Protein AF-A0AAW9SH43-F1 (afdb_monomer)

Foldseek 3Di:
DVVLLVLLLVLLLLLLVLLLVLLVLLQVLCVLPVVCNVVSPVVSVVSNVVSVVSVVVSVVLSVVLVVCVPPPPVVVSVVVSVVSSVVSNVSSVVSVVSSVLSCCCCPVVVHNSGD

Radius of gyration: 17.42 Å; Cα contacts (8 Å, |Δi|>4): 131; chains: 1; bounding box: 36×15×54 Å

Sequence (115 aa):
MKGKTQLYRVISLAGALLWCMTGIIIIGSMLNEISQAFINSMMGMIFLAIGYYLYLKSRNSLQLLTGYLKTENRTVLNKFFLLECIFASVIFFTGLLLFSATVSRAFFEKMPIFG

Organism: NCBI:txid413964

Secondary structure (DSSP, 8-state):
-HHHHHHHHHHHHHHHHHHHHHHHHHHHGGGT-GGGHHHHHHHHHHHHHHHHHHHHHHHHHHHHHHHHTTSS-HHHHHHHHHHHHHHHHHHHHHHHHHHHHHHIIIIII---S--

pLDDT: mean 87.87, std 8.6, range [60.0, 96.94]

Structure (mmCIF, N/CA/C/O backbone):
data_AF-A0AAW9SH43-F1
#
_entry.id   AF-A0AAW9SH43-F1
#
loop_
_atom_site.group_PDB
_atom_site.id
_atom_site.type_symbol
_atom_site.label_atom_id
_atom_site.label_alt_id
_atom_site.label_comp_id
_atom_site.label_asym_id
_atom_site.label_entity_id
_atom_site.label_seq_id
_atom_site.pdbx_PDB_ins_code
_atom_site.Cartn_x
_atom_site.Cartn_y
_atom_site.Cartn_z
_atom_site.occupancy
_atom_site.B_iso_or_equiv
_atom_site.auth_seq_id
_atom_site.auth_comp_id
_atom_site.auth_asym_id
_atom_site.auth_atom_id
_atom_site.pdbx_PDB_model_num
ATOM 1 N N . MET A 1 1 ? -18.726 -2.615 18.663 1.00 67.19 1 MET A N 1
ATOM 2 C CA . MET A 1 1 ? -17.274 -2.502 18.370 1.00 67.19 1 MET A CA 1
ATOM 3 C C . MET A 1 1 ? -16.765 -3.563 17.401 1.00 67.19 1 MET A C 1
ATOM 5 O O . MET A 1 1 ? -16.120 -3.163 16.445 1.00 67.19 1 MET A O 1
ATOM 9 N N . LYS A 1 2 ? -17.092 -4.859 17.564 1.00 72.00 2 LYS A N 1
ATOM 10 C CA . LYS A 1 2 ? -16.600 -5.950 16.689 1.00 72.00 2 LYS A CA 1
ATOM 11 C C . LYS A 1 2 ? -16.659 -5.654 15.177 1.00 72.00 2 LYS A C 1
ATOM 13 O O . LYS A 1 2 ? -15.634 -5.766 14.517 1.00 72.00 2 LYS A O 1
ATOM 18 N N . GLY A 1 3 ? -17.806 -5.207 14.653 1.00 76.62 3 GLY A N 1
ATOM 19 C CA . GLY A 1 3 ? -17.951 -4.911 13.217 1.00 76.62 3 GLY A CA 1
ATOM 20 C C . GLY A 1 3 ? -17.052 -3.772 12.719 1.00 76.62 3 GLY A C 1
ATOM 21 O O . GLY A 1 3 ? -16.466 -3.864 11.648 1.00 76.62 3 GLY A O 1
ATOM 22 N N . LYS A 1 4 ? -16.849 -2.731 13.537 1.00 77.75 4 LYS A N 1
ATOM 23 C CA . LYS A 1 4 ? -15.944 -1.628 13.192 1.00 77.75 4 LYS A CA 1
ATOM 24 C C . LYS A 1 4 ? -14.490 -2.111 13.125 1.00 77.75 4 LYS A C 1
ATOM 26 O O . LYS A 1 4 ? -13.784 -1.813 12.171 1.00 77.75 4 LYS A O 1
ATOM 31 N N . THR A 1 5 ? -14.061 -2.912 14.101 1.00 83.38 5 THR A N 1
ATOM 32 C CA . THR A 1 5 ? -12.713 -3.501 14.140 1.00 83.38 5 THR A CA 1
ATOM 33 C C . THR A 1 5 ? -12.452 -4.433 12.954 1.00 83.38 5 THR A C 1
ATOM 35 O O . THR A 1 5 ? -11.358 -4.418 12.395 1.00 83.38 5 THR A O 1
ATOM 38 N N . GLN A 1 6 ? -13.454 -5.215 12.537 1.00 85.62 6 GLN A N 1
ATOM 3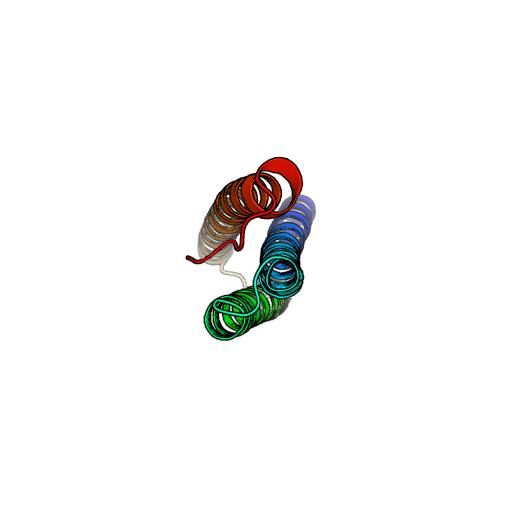9 C CA . GLN A 1 6 ? -13.369 -6.042 11.330 1.00 85.62 6 GLN A CA 1
ATOM 40 C C . GLN A 1 6 ? -13.219 -5.188 10.068 1.00 85.62 6 GLN A C 1
ATOM 42 O O . GLN A 1 6 ? -12.329 -5.463 9.269 1.00 85.62 6 GLN A O 1
ATOM 47 N N . LEU A 1 7 ? -14.018 -4.126 9.924 1.00 87.31 7 LEU A N 1
ATOM 48 C CA . LEU A 1 7 ? -13.912 -3.199 8.796 1.00 87.31 7 LEU A CA 1
ATOM 49 C C . LEU A 1 7 ? -12.513 -2.567 8.712 1.00 87.31 7 LEU A C 1
ATOM 51 O O . LEU A 1 7 ? -11.882 -2.620 7.661 1.00 87.31 7 LEU A O 1
ATOM 55 N N . TYR A 1 8 ? -11.989 -2.049 9.830 1.00 89.00 8 TYR A N 1
ATOM 56 C CA . TYR A 1 8 ? -10.624 -1.512 9.896 1.00 89.00 8 TYR A CA 1
ATOM 57 C C . TYR A 1 8 ? -9.576 -2.548 9.476 1.00 89.00 8 TYR A C 1
ATOM 59 O O . TYR A 1 8 ? -8.679 -2.248 8.688 1.00 89.00 8 TYR A O 1
ATOM 67 N N . ARG A 1 9 ? -9.692 -3.785 9.978 1.00 90.25 9 ARG A N 1
ATOM 68 C CA . ARG A 1 9 ? -8.774 -4.874 9.630 1.00 90.25 9 ARG A CA 1
ATOM 69 C C . ARG A 1 9 ? -8.782 -5.146 8.127 1.00 90.25 9 ARG A C 1
ATOM 71 O O . ARG A 1 9 ? -7.716 -5.258 7.540 1.00 90.25 9 ARG A O 1
ATOM 78 N N . VAL A 1 10 ? -9.959 -5.233 7.513 1.00 92.44 10 VAL A N 1
ATOM 79 C CA . VAL A 1 10 ? -10.080 -5.481 6.069 1.00 92.44 10 VAL A CA 1
ATOM 80 C C . VAL A 1 10 ? -9.475 -4.329 5.269 1.00 92.44 10 VAL A C 1
ATOM 82 O O . VAL A 1 10 ? -8.622 -4.581 4.426 1.00 92.44 10 VAL A O 1
ATOM 85 N N . ILE A 1 11 ? -9.846 -3.079 5.568 1.00 92.88 11 ILE A N 1
ATOM 86 C CA . ILE A 1 11 ? -9.356 -1.902 4.829 1.00 92.88 11 ILE A CA 1
ATOM 87 C C . ILE A 1 11 ? -7.836 -1.764 4.958 1.00 92.88 11 ILE A C 1
ATOM 89 O O . ILE A 1 11 ? -7.148 -1.551 3.966 1.00 92.88 11 ILE A O 1
ATOM 93 N N . SER A 1 12 ? -7.293 -1.915 6.167 1.00 91.62 12 SER A N 1
ATOM 94 C CA . SER A 1 12 ? -5.851 -1.774 6.400 1.00 91.62 12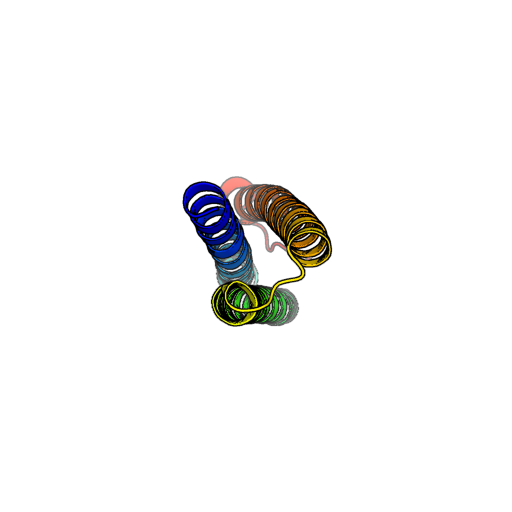 SER A CA 1
ATOM 95 C C . SER A 1 12 ? -5.029 -2.884 5.738 1.00 91.62 12 SER A C 1
ATOM 97 O O . SER A 1 12 ? -3.980 -2.594 5.166 1.00 91.62 12 SER A O 1
ATOM 99 N N . LEU A 1 13 ? -5.511 -4.133 5.756 1.00 93.88 13 LEU A N 1
ATOM 100 C CA . LEU A 1 13 ? -4.864 -5.245 5.055 1.00 93.88 13 LEU A CA 1
ATOM 101 C C . LEU A 1 13 ? -4.963 -5.096 3.537 1.00 93.88 13 LEU A C 1
ATOM 103 O O . LEU A 1 13 ? -3.965 -5.286 2.850 1.00 93.88 13 LEU A O 1
ATOM 107 N N . ALA A 1 14 ? -6.134 -4.720 3.019 1.00 94.25 14 ALA A N 1
ATOM 108 C CA . ALA A 1 14 ? -6.313 -4.450 1.596 1.00 94.25 14 ALA A CA 1
ATOM 109 C C . ALA A 1 14 ? -5.409 -3.297 1.135 1.00 94.25 14 ALA A C 1
ATOM 111 O O . ALA A 1 14 ? -4.771 -3.399 0.092 1.00 94.25 14 ALA A O 1
ATOM 112 N N . GLY A 1 15 ? -5.282 -2.247 1.952 1.00 93.19 15 GLY A N 1
ATOM 113 C CA . GLY A 1 15 ? -4.327 -1.164 1.740 1.00 93.19 15 GLY A CA 1
ATOM 114 C C . GLY A 1 15 ? -2.900 -1.698 1.661 1.00 93.19 15 GLY A C 1
ATOM 115 O O . GLY A 1 15 ? -2.262 -1.560 0.627 1.00 93.19 15 GLY A O 1
ATOM 116 N N . ALA A 1 16 ? -2.411 -2.380 2.698 1.00 95.25 16 ALA A N 1
ATOM 117 C CA . ALA A 1 16 ? -1.060 -2.949 2.699 1.00 95.25 16 ALA A CA 1
ATOM 118 C C . ALA A 1 16 ? -0.781 -3.834 1.465 1.00 95.25 16 ALA A C 1
ATOM 120 O O . ALA A 1 16 ? 0.275 -3.711 0.846 1.00 95.25 16 ALA A O 1
ATOM 121 N N . LEU A 1 17 ? -1.748 -4.668 1.063 1.00 95.75 17 LEU A N 1
ATOM 122 C CA . LEU A 1 17 ? -1.649 -5.499 -0.138 1.00 95.75 17 LEU A CA 1
ATOM 123 C C . LEU A 1 17 ? -1.545 -4.673 -1.422 1.00 95.75 17 LEU A C 1
ATOM 125 O O . LEU A 1 17 ? -0.700 -4.989 -2.254 1.00 95.75 17 LEU A O 1
ATOM 129 N N . LEU A 1 18 ? -2.344 -3.613 -1.584 1.00 96.00 18 LEU A N 1
ATOM 130 C CA . LEU A 1 18 ? -2.252 -2.720 -2.747 1.00 96.00 18 LEU A CA 1
ATOM 131 C C . LEU A 1 18 ? -0.859 -2.098 -2.870 1.00 96.00 18 LEU A C 1
ATOM 133 O O . LEU A 1 18 ? -0.297 -2.063 -3.964 1.00 96.00 18 LEU A O 1
ATOM 137 N N . TRP A 1 19 ? -0.276 -1.658 -1.756 1.00 96.94 19 TRP A N 1
ATOM 138 C CA . TRP A 1 19 ? 1.073 -1.087 -1.742 1.00 96.94 19 TRP A CA 1
ATOM 139 C C . TRP A 1 19 ? 2.137 -2.132 -2.102 1.00 96.94 19 TRP A C 1
ATOM 141 O O . TRP A 1 19 ? 3.020 -1.847 -2.912 1.00 96.94 19 TRP A O 1
ATOM 151 N N . CYS A 1 20 ? 2.010 -3.365 -1.598 1.00 96.50 20 CYS A N 1
ATOM 152 C CA . CYS A 1 20 ? 2.898 -4.459 -1.989 1.00 96.50 20 CYS A CA 1
ATOM 153 C C . CYS A 1 20 ? 2.776 -4.801 -3.480 1.00 96.50 20 CYS A C 1
ATOM 155 O O . CYS A 1 20 ? 3.789 -4.915 -4.164 1.00 96.50 20 CYS A O 1
ATOM 157 N N . MET A 1 21 ? 1.551 -4.933 -3.995 1.00 96.38 21 MET A N 1
ATOM 158 C CA . MET A 1 21 ? 1.304 -5.230 -5.409 1.00 96.38 21 MET A CA 1
ATOM 159 C C . MET A 1 21 ? 1.845 -4.126 -6.315 1.00 96.38 21 MET A C 1
ATOM 161 O O . MET A 1 21 ? 2.486 -4.419 -7.318 1.00 96.38 21 MET A O 1
ATOM 165 N N . THR A 1 22 ? 1.658 -2.864 -5.924 1.00 95.56 22 THR A N 1
ATOM 166 C CA . THR A 1 22 ? 2.247 -1.710 -6.616 1.00 95.56 22 THR A CA 1
ATOM 167 C C . THR A 1 22 ? 3.768 -1.847 -6.685 1.00 95.56 22 THR A C 1
ATOM 169 O O . THR A 1 22 ? 4.341 -1.752 -7.766 1.00 95.56 22 THR A O 1
ATOM 172 N N . GLY A 1 23 ? 4.421 -2.163 -5.561 1.00 94.19 23 GLY A N 1
ATOM 173 C CA . GLY A 1 23 ? 5.865 -2.404 -5.522 1.00 94.19 23 GLY A CA 1
ATOM 174 C C . GLY A 1 23 ? 6.314 -3.534 -6.452 1.00 94.19 23 GLY A C 1
ATOM 175 O O . GLY A 1 23 ? 7.253 -3.351 -7.221 1.00 94.19 23 GLY A O 1
ATOM 176 N N . ILE A 1 24 ? 5.608 -4.669 -6.448 1.00 95.19 24 ILE A N 1
ATOM 177 C CA . ILE A 1 24 ? 5.904 -5.813 -7.328 1.00 95.19 24 ILE A CA 1
ATOM 178 C C . ILE A 1 24 ? 5.775 -5.425 -8.802 1.00 95.19 24 ILE A C 1
ATOM 180 O O . ILE A 1 24 ? 6.642 -5.782 -9.594 1.00 95.19 24 ILE A O 1
ATOM 184 N N . ILE A 1 25 ? 4.726 -4.689 -9.175 1.00 94.00 25 ILE A N 1
ATOM 185 C CA . ILE A 1 25 ? 4.513 -4.252 -10.561 1.00 94.00 25 ILE A CA 1
ATOM 186 C C . ILE A 1 25 ? 5.619 -3.293 -10.998 1.00 94.00 25 ILE A C 1
ATOM 188 O O . ILE A 1 25 ? 6.141 -3.440 -12.101 1.00 94.00 25 ILE A O 1
ATOM 192 N N . ILE A 1 26 ? 6.022 -2.353 -10.136 1.00 93.00 26 ILE A N 1
ATOM 193 C CA . ILE A 1 26 ? 7.135 -1.446 -10.435 1.00 93.00 26 ILE A CA 1
ATOM 194 C C . ILE A 1 26 ? 8.412 -2.257 -10.692 1.00 93.00 26 ILE A C 1
ATOM 196 O O . ILE A 1 26 ? 9.047 -2.054 -11.725 1.00 93.00 26 ILE A O 1
ATOM 200 N N . ILE A 1 27 ? 8.760 -3.217 -9.823 1.00 92.00 27 ILE A N 1
ATOM 201 C CA . ILE A 1 27 ? 9.933 -4.084 -10.041 1.00 92.00 27 ILE A CA 1
ATOM 202 C C . ILE A 1 27 ? 9.773 -4.869 -11.345 1.00 92.00 27 ILE A C 1
ATOM 204 O O . ILE A 1 27 ? 10.678 -4.870 -12.168 1.00 92.00 27 ILE A O 1
ATOM 208 N N . GLY A 1 28 ? 8.619 -5.496 -11.574 1.00 88.44 28 GLY A N 1
ATOM 209 C CA . GLY A 1 28 ? 8.348 -6.277 -12.782 1.00 88.44 28 GLY A CA 1
ATOM 210 C C . GLY A 1 28 ? 8.451 -5.460 -14.073 1.00 88.44 28 GLY A C 1
ATOM 211 O O . GLY A 1 28 ? 8.894 -5.988 -15.091 1.00 88.44 28 GLY A O 1
ATOM 212 N N . SER A 1 29 ? 8.129 -4.163 -14.027 1.00 87.25 29 SER A N 1
ATOM 213 C CA . SER A 1 29 ? 8.224 -3.265 -15.186 1.00 87.25 29 SER A CA 1
ATOM 214 C C . SER A 1 29 ? 9.657 -3.065 -15.696 1.00 87.25 29 SER A C 1
ATOM 216 O O . SER A 1 29 ? 9.837 -2.674 -16.847 1.00 87.25 29 SER A O 1
ATOM 218 N N . MET A 1 30 ? 10.685 -3.413 -14.906 1.00 83.06 30 MET A N 1
ATOM 219 C CA . MET A 1 30 ? 12.089 -3.366 -15.343 1.00 83.06 30 MET A CA 1
ATOM 220 C C . MET A 1 30 ? 12.389 -4.289 -16.531 1.00 83.06 30 MET A C 1
ATOM 222 O O . MET A 1 30 ? 13.384 -4.094 -17.223 1.00 83.06 30 MET A O 1
ATOM 226 N N . LEU A 1 31 ? 11.542 -5.296 -16.769 1.00 80.75 31 LEU A N 1
ATOM 227 C CA . LEU A 1 31 ? 11.670 -6.192 -17.919 1.00 80.75 31 LEU A CA 1
ATOM 228 C C . LEU A 1 31 ? 11.413 -5.475 -19.253 1.00 80.75 31 LEU A C 1
ATOM 230 O O . LEU A 1 31 ? 11.831 -5.980 -20.291 1.00 80.75 31 LEU A O 1
ATOM 234 N N . ASN A 1 32 ? 10.753 -4.313 -19.226 1.00 79.38 32 ASN A N 1
ATOM 235 C CA . ASN A 1 32 ? 10.439 -3.543 -20.426 1.00 79.38 32 ASN A CA 1
ATOM 236 C C . ASN A 1 32 ? 11.640 -2.708 -20.909 1.00 79.38 32 ASN A C 1
ATOM 238 O O . ASN A 1 32 ? 11.867 -2.624 -22.111 1.00 79.38 32 ASN A O 1
ATOM 242 N N . GLU A 1 33 ? 12.438 -2.137 -19.997 1.00 79.88 33 GLU A N 1
ATOM 243 C CA . GLU A 1 33 ? 13.642 -1.353 -20.321 1.00 79.88 33 GLU A CA 1
ATOM 244 C C . GLU A 1 33 ? 14.726 -1.468 -19.233 1.00 79.88 33 GLU A C 1
ATOM 246 O O . GLU A 1 33 ? 14.545 -1.054 -18.086 1.00 79.88 33 GLU A O 1
ATOM 251 N N . ILE A 1 34 ? 15.908 -1.963 -19.619 1.00 79.12 34 ILE A N 1
ATOM 252 C CA . ILE A 1 34 ? 17.044 -2.187 -18.704 1.00 79.12 34 ILE A CA 1
ATO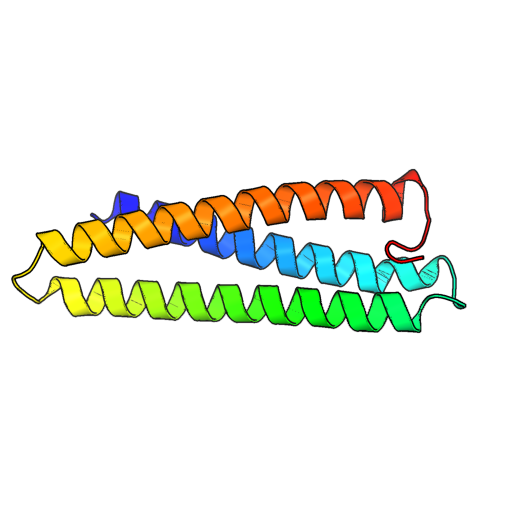M 253 C C . ILE A 1 34 ? 17.662 -0.870 -18.211 1.00 79.12 34 ILE A C 1
ATOM 255 O O . ILE A 1 34 ? 18.119 -0.796 -17.070 1.00 79.12 34 ILE A O 1
ATOM 259 N N . SER A 1 35 ? 17.658 0.181 -19.039 1.00 79.06 35 SER A N 1
ATOM 260 C CA . SER A 1 35 ? 18.236 1.497 -18.715 1.00 79.06 35 SER A CA 1
ATOM 261 C C . SER A 1 35 ? 17.633 2.114 -17.449 1.00 79.06 35 SER A C 1
ATOM 263 O O . SER A 1 35 ? 18.313 2.844 -16.732 1.00 79.06 35 SER A O 1
ATOM 265 N N . GLN A 1 36 ? 16.381 1.772 -17.140 1.00 82.44 36 GLN A N 1
ATOM 266 C CA . GLN A 1 36 ? 15.627 2.299 -16.004 1.00 82.44 36 GLN A CA 1
ATOM 267 C C . GLN A 1 36 ? 15.388 1.251 -14.906 1.00 82.44 36 GLN A C 1
ATOM 269 O O . GLN A 1 36 ? 14.665 1.499 -13.934 1.00 82.44 36 GLN A O 1
ATOM 274 N N . ALA A 1 37 ? 16.003 0.070 -15.027 1.00 84.94 37 ALA A N 1
ATOM 275 C CA . ALA A 1 37 ? 15.791 -1.044 -14.110 1.00 84.94 37 ALA A CA 1
ATOM 276 C C . ALA A 1 37 ? 16.208 -0.710 -12.672 1.00 84.94 37 ALA A C 1
ATOM 278 O O . ALA A 1 37 ? 15.526 -1.096 -11.724 1.00 84.94 37 ALA A O 1
ATOM 279 N N . 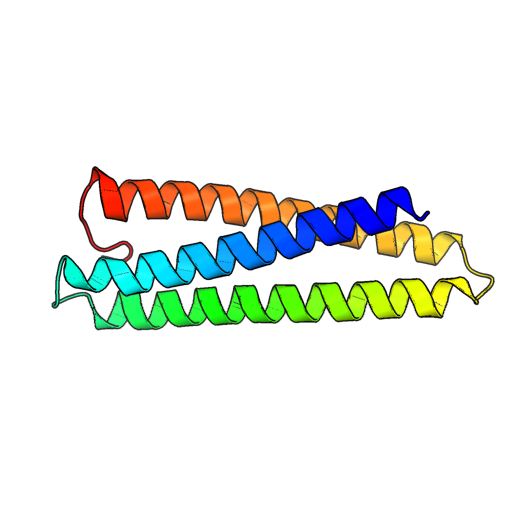PHE A 1 38 ? 17.294 0.052 -12.499 1.00 88.06 38 PHE A N 1
ATOM 280 C CA . PHE A 1 38 ? 17.778 0.441 -11.173 1.00 88.06 38 PHE A CA 1
ATOM 281 C C . PHE A 1 38 ? 16.760 1.308 -10.416 1.00 88.06 38 PHE A C 1
ATOM 283 O O . PHE A 1 38 ? 16.442 1.019 -9.262 1.00 88.06 38 PHE A O 1
ATOM 290 N N . ILE A 1 39 ? 16.205 2.332 -11.076 1.00 90.06 39 ILE A N 1
ATOM 291 C CA . ILE A 1 39 ? 15.244 3.259 -10.460 1.00 90.06 39 ILE A CA 1
ATOM 292 C C . ILE A 1 39 ? 13.952 2.520 -10.107 1.00 90.06 39 ILE A C 1
ATOM 294 O O . ILE A 1 39 ? 13.470 2.636 -8.979 1.00 90.06 39 ILE A O 1
ATOM 298 N N . ASN A 1 40 ? 13.421 1.714 -11.031 1.00 91.44 40 ASN A N 1
ATOM 299 C CA . ASN A 1 40 ? 12.208 0.936 -10.784 1.00 91.44 40 ASN A CA 1
ATOM 300 C C . ASN A 1 40 ? 12.413 -0.116 -9.682 1.00 91.44 40 ASN A C 1
ATOM 302 O O . ASN A 1 40 ? 11.568 -0.247 -8.802 1.00 91.44 40 ASN A O 1
ATOM 306 N N . SER A 1 41 ? 13.557 -0.801 -9.643 1.00 91.44 41 SER A N 1
ATOM 307 C CA . SER A 1 41 ? 13.875 -1.734 -8.555 1.00 91.44 41 SER A CA 1
ATOM 308 C C . SER A 1 41 ? 13.915 -1.032 -7.192 1.00 91.44 41 SER A C 1
ATOM 310 O O . SER A 1 41 ? 13.246 -1.459 -6.248 1.00 91.44 41 SER A O 1
ATOM 312 N N . MET A 1 42 ? 14.625 0.099 -7.097 1.00 93.75 42 MET A N 1
ATOM 313 C CA . MET A 1 42 ? 14.729 0.867 -5.855 1.00 93.75 42 MET A CA 1
ATOM 314 C C . MET A 1 42 ? 13.360 1.380 -5.391 1.00 93.75 42 MET A C 1
ATOM 316 O O . MET A 1 42 ? 12.988 1.182 -4.233 1.00 93.75 42 MET A O 1
ATOM 320 N N . MET A 1 43 ? 12.582 1.986 -6.294 1.00 94.12 43 MET A N 1
ATOM 321 C CA . MET A 1 43 ? 11.233 2.463 -5.980 1.00 94.12 43 MET A CA 1
ATOM 322 C C . MET A 1 43 ? 10.313 1.312 -5.583 1.00 94.12 43 MET A C 1
ATOM 324 O O . MET A 1 43 ? 9.642 1.383 -4.557 1.00 94.12 43 MET A O 1
ATOM 328 N N . GLY A 1 44 ? 10.320 0.212 -6.328 1.00 94.31 44 GLY A N 1
ATOM 329 C CA . GLY A 1 44 ? 9.507 -0.953 -6.012 1.00 94.31 44 GLY A CA 1
ATOM 330 C C . GLY A 1 44 ? 9.816 -1.548 -4.633 1.00 94.31 44 GLY A C 1
ATOM 331 O O . GLY A 1 44 ? 8.890 -1.878 -3.889 1.00 94.31 44 GLY A O 1
ATOM 332 N N . MET A 1 45 ? 11.092 -1.587 -4.230 1.00 95.19 45 MET A N 1
ATOM 333 C CA . MET A 1 45 ? 11.483 -1.981 -2.870 1.00 95.19 45 MET A CA 1
ATOM 334 C C . MET A 1 45 ? 10.972 -1.011 -1.796 1.00 95.19 45 MET A C 1
ATOM 336 O O . MET A 1 45 ? 10.522 -1.461 -0.742 1.00 95.19 45 MET A O 1
ATOM 340 N N . ILE A 1 46 ? 10.981 0.302 -2.053 1.00 96.62 46 ILE A N 1
ATOM 341 C CA . ILE A 1 46 ? 10.400 1.296 -1.135 1.00 96.62 46 ILE A CA 1
ATOM 342 C C . ILE A 1 46 ? 8.898 1.038 -0.957 1.00 96.62 46 ILE A C 1
ATOM 344 O O . ILE A 1 46 ? 8.407 1.009 0.171 1.00 96.62 46 ILE A O 1
ATOM 348 N N . PHE A 1 47 ? 8.167 0.786 -2.044 1.00 95.56 47 PHE A N 1
ATOM 349 C CA . PHE A 1 47 ? 6.733 0.483 -1.984 1.00 95.56 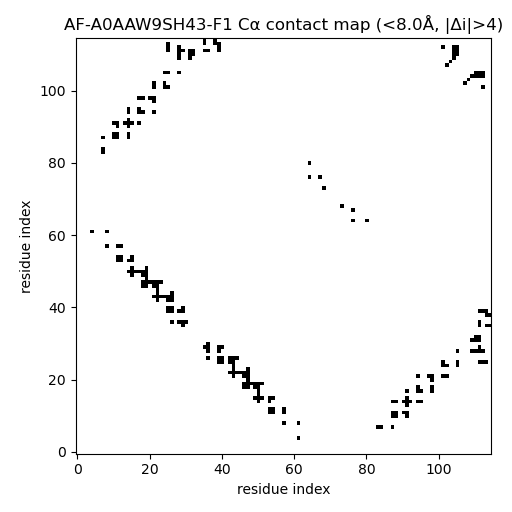47 PHE A CA 1
ATOM 350 C C . PHE A 1 47 ? 6.435 -0.820 -1.229 1.00 95.56 47 PHE A C 1
ATOM 352 O O . PHE A 1 47 ? 5.504 -0.858 -0.420 1.00 95.56 47 PHE A O 1
ATOM 359 N N . LEU A 1 48 ? 7.256 -1.859 -1.411 1.00 96.38 48 LEU A N 1
ATOM 360 C CA . LEU A 1 48 ? 7.184 -3.089 -0.615 1.00 96.38 48 LEU A CA 1
ATOM 361 C C . LEU A 1 48 ? 7.437 -2.825 0.875 1.00 96.38 48 LEU A C 1
ATOM 363 O O . LEU A 1 48 ? 6.694 -3.325 1.722 1.00 96.38 48 LEU A O 1
ATOM 367 N N . ALA A 1 49 ? 8.445 -2.014 1.207 1.00 96.69 49 ALA A N 1
ATOM 368 C CA . ALA A 1 49 ? 8.748 -1.644 2.587 1.00 96.69 49 ALA A CA 1
ATOM 369 C C . ALA A 1 49 ? 7.590 -0.864 3.232 1.00 96.69 49 ALA A C 1
ATOM 371 O O . ALA A 1 49 ? 7.229 -1.140 4.378 1.00 96.69 49 ALA A O 1
ATOM 372 N N . ILE A 1 50 ? 6.953 0.049 2.489 1.00 95.88 50 ILE A N 1
ATOM 373 C CA . ILE A 1 50 ? 5.749 0.763 2.936 1.00 95.88 50 ILE A CA 1
ATOM 374 C C . ILE A 1 50 ? 4.601 -0.225 3.172 1.00 95.88 50 ILE A C 1
ATOM 376 O O . ILE A 1 50 ? 3.993 -0.200 4.242 1.00 95.88 50 ILE A O 1
ATOM 380 N N . GLY A 1 51 ? 4.324 -1.128 2.228 1.00 96.00 51 GLY A N 1
ATOM 381 C CA . GLY A 1 51 ? 3.282 -2.149 2.382 1.00 96.00 51 GLY A CA 1
ATOM 382 C C . GLY A 1 51 ? 3.501 -3.031 3.617 1.00 96.00 51 GLY A C 1
ATOM 383 O O . GLY A 1 51 ? 2.580 -3.242 4.412 1.00 96.00 51 GLY A O 1
ATOM 384 N N . TYR A 1 52 ? 4.741 -3.464 3.849 1.00 96.50 52 TYR A N 1
ATOM 385 C CA . TYR A 1 52 ? 5.112 -4.234 5.036 1.00 96.50 52 TYR A CA 1
ATOM 386 C C . TYR A 1 52 ? 4.962 -3.430 6.336 1.00 96.50 52 TYR A C 1
ATOM 388 O O . TYR A 1 52 ? 4.397 -3.923 7.317 1.00 96.50 52 TYR A O 1
ATOM 396 N N . TYR A 1 53 ? 5.395 -2.167 6.343 1.00 96.88 53 TYR A N 1
ATOM 397 C CA . TYR A 1 53 ? 5.198 -1.266 7.477 1.00 96.88 53 TYR A CA 1
ATOM 398 C C . TYR A 1 53 ? 3.710 -1.085 7.809 1.00 96.88 53 TYR A C 1
ATOM 400 O O . TYR A 1 53 ? 3.316 -1.186 8.972 1.00 96.88 53 TYR A O 1
ATOM 408 N N . LEU A 1 54 ? 2.863 -0.874 6.798 1.00 94.50 54 LEU A N 1
ATOM 409 C CA . LEU A 1 54 ? 1.416 -0.717 6.963 1.00 94.50 54 LEU A CA 1
ATOM 410 C C . LEU A 1 54 ? 0.765 -1.969 7.560 1.00 94.50 54 LEU A C 1
ATOM 412 O O . LEU A 1 54 ? -0.101 -1.862 8.435 1.00 94.50 54 LEU A O 1
ATOM 416 N N . TYR A 1 55 ? 1.216 -3.151 7.140 1.00 95.19 55 TYR A N 1
ATOM 417 C CA . TYR A 1 55 ? 0.790 -4.419 7.726 1.00 95.19 55 TYR A CA 1
ATOM 418 C C . TYR A 1 55 ? 1.149 -4.510 9.219 1.00 95.19 55 TYR A C 1
ATOM 420 O O . TYR A 1 55 ? 0.283 -4.810 10.048 1.00 95.19 55 TYR A O 1
ATOM 428 N N . LEU A 1 56 ? 2.398 -4.196 9.585 1.00 95.19 56 LEU A N 1
ATOM 429 C CA . LEU A 1 56 ? 2.835 -4.188 10.985 1.00 95.19 56 LEU A CA 1
ATOM 430 C C . LEU A 1 56 ? 2.068 -3.156 11.820 1.00 95.19 56 LEU A C 1
ATOM 432 O O . LEU A 1 56 ? 1.614 -3.476 12.921 1.00 95.19 56 LEU A O 1
ATOM 436 N N . LYS A 1 57 ? 1.856 -1.948 11.283 1.00 93.94 57 LYS A N 1
ATOM 437 C CA . LYS A 1 57 ? 1.047 -0.904 11.929 1.00 93.94 57 LYS A CA 1
ATOM 438 C C . LYS A 1 57 ? -0.366 -1.406 12.213 1.00 93.94 57 LYS A C 1
ATOM 440 O O . LYS A 1 57 ? -0.822 -1.290 13.346 1.00 93.94 57 LYS A O 1
ATOM 445 N N . SER A 1 58 ? -1.038 -2.002 11.224 1.00 91.62 58 SER A N 1
ATOM 446 C CA . SER A 1 58 ? -2.393 -2.550 11.388 1.00 91.62 58 SER A CA 1
ATOM 447 C C . SER A 1 58 ? -2.452 -3.608 12.492 1.00 91.62 58 SER A C 1
ATOM 449 O O . SER A 1 58 ? -3.325 -3.562 13.366 1.00 91.62 58 SER A O 1
ATOM 451 N N . ARG A 1 59 ? -1.479 -4.529 12.508 1.00 91.62 59 ARG A N 1
ATOM 452 C CA . ARG A 1 59 ? -1.377 -5.569 13.538 1.00 91.62 59 ARG A CA 1
ATOM 453 C C . ARG A 1 59 ? -1.217 -4.964 14.936 1.00 91.62 59 ARG A C 1
ATOM 455 O O . ARG A 1 59 ? -1.938 -5.371 15.848 1.00 91.62 59 ARG A O 1
ATOM 462 N N . ASN A 1 60 ? -0.330 -3.984 15.093 1.00 90.06 60 ASN A N 1
ATOM 463 C CA . ASN A 1 60 ? -0.078 -3.327 16.377 1.00 90.06 60 ASN A CA 1
ATOM 464 C C . ASN A 1 60 ? -1.290 -2.506 16.844 1.00 90.06 60 ASN A C 1
ATOM 466 O O . ASN A 1 60 ? -1.702 -2.626 17.998 1.00 90.06 60 ASN A O 1
ATOM 470 N N . SER A 1 61 ? -1.924 -1.741 15.950 1.00 87.94 61 SER A N 1
ATOM 471 C CA . SER A 1 61 ? -3.147 -0.989 16.254 1.00 87.94 61 SER A CA 1
ATOM 472 C C . SER A 1 61 ? -4.279 -1.910 16.721 1.00 87.94 61 SER A C 1
ATOM 474 O O . SER A 1 61 ? -4.952 -1.612 17.709 1.00 87.94 61 SER A O 1
ATOM 476 N N . LEU A 1 62 ? -4.474 -3.061 16.064 1.00 87.38 62 LEU A N 1
ATOM 477 C CA . LEU A 1 62 ? -5.473 -4.056 16.472 1.00 87.38 62 LEU A CA 1
ATOM 478 C C . LEU A 1 62 ? -5.174 -4.654 17.850 1.00 87.38 62 LEU A C 1
ATOM 480 O O . LEU A 1 62 ? -6.094 -4.797 18.655 1.00 87.38 62 LEU A O 1
ATOM 484 N N . GLN A 1 63 ? -3.908 -4.969 18.138 1.00 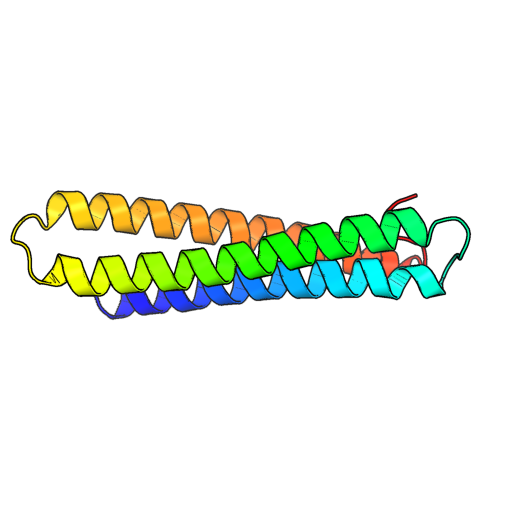86.12 63 GLN A N 1
ATOM 485 C CA . GLN A 1 63 ? -3.498 -5.464 19.455 1.00 86.12 63 GLN A CA 1
ATOM 486 C C . GLN A 1 63 ? -3.780 -4.434 20.555 1.00 86.12 63 GLN A C 1
ATOM 488 O O . GLN A 1 63 ? -4.392 -4.779 21.570 1.00 86.12 63 GLN A O 1
ATOM 493 N N . LEU A 1 64 ? -3.431 -3.165 20.325 1.00 83.38 64 LEU A N 1
ATOM 494 C CA . LEU A 1 64 ? -3.738 -2.069 21.246 1.00 83.38 64 LEU A CA 1
ATOM 495 C C . LEU A 1 64 ? -5.247 -1.945 21.478 1.00 83.38 64 LEU A C 1
ATOM 497 O O . LEU A 1 64 ? -5.693 -1.895 22.621 1.00 83.38 64 LEU A O 1
ATOM 501 N N . LEU A 1 65 ? -6.055 -1.998 20.419 1.00 79.12 65 LEU A N 1
ATOM 502 C CA . LEU A 1 65 ? -7.517 -1.959 20.525 1.00 79.12 65 LEU A CA 1
ATOM 503 C C . LEU A 1 65 ? -8.088 -3.111 21.357 1.00 79.12 65 LEU A C 1
ATOM 505 O O . LEU A 1 65 ? -9.014 -2.900 22.140 1.00 79.12 65 LEU A O 1
ATOM 509 N N . THR A 1 66 ? -7.536 -4.319 21.221 1.00 77.31 66 THR A N 1
ATOM 510 C CA . THR A 1 66 ? -7.943 -5.462 22.050 1.00 77.31 66 THR A CA 1
ATOM 511 C C . THR A 1 66 ? -7.479 -5.349 23.503 1.00 77.31 66 THR A C 1
ATOM 513 O O . THR A 1 66 ? -8.207 -5.780 24.395 1.00 77.31 66 THR A O 1
ATOM 516 N N . GLY A 1 67 ? -6.316 -4.740 23.758 1.00 72.31 67 GLY A N 1
ATOM 517 C CA . GLY A 1 67 ? -5.784 -4.522 25.107 1.00 72.31 67 GLY A CA 1
ATOM 518 C C . GLY A 1 67 ? -6.527 -3.428 25.881 1.00 72.31 67 GLY A C 1
ATOM 519 O O . GLY A 1 67 ? -6.883 -3.629 27.040 1.00 72.31 67 GLY A O 1
ATOM 520 N N . TYR A 1 68 ? -6.839 -2.306 25.226 1.00 70.50 68 TYR A N 1
ATOM 521 C CA . TYR A 1 68 ? -7.530 -1.154 25.826 1.00 70.50 68 TYR A CA 1
ATOM 522 C C . TYR A 1 68 ? -9.043 -1.335 25.987 1.00 70.50 68 TYR A C 1
ATOM 524 O O . TYR A 1 68 ? -9.688 -0.581 26.706 1.00 70.50 68 TYR A O 1
ATOM 532 N N . LEU A 1 69 ? -9.634 -2.366 25.380 1.00 63.50 69 LEU A N 1
ATOM 533 C CA . LEU A 1 69 ? -11.022 -2.753 25.648 1.00 63.50 69 LEU A CA 1
ATOM 534 C C . LEU A 1 69 ? -11.276 -3.138 27.121 1.00 63.50 69 LEU A C 1
ATOM 536 O O . LEU A 1 69 ? -12.433 -3.242 27.526 1.00 63.50 69 LEU A O 1
ATOM 540 N N . LYS A 1 70 ? -10.211 -3.338 27.910 1.00 64.44 70 LYS A N 1
ATOM 541 C CA . LYS A 1 70 ? -10.261 -3.630 29.348 1.00 64.44 70 LYS A CA 1
ATOM 542 C C . LYS A 1 70 ? -10.189 -2.390 30.252 1.00 64.44 70 LYS A C 1
ATOM 544 O O . LYS A 1 70 ? -10.377 -2.540 31.453 1.00 64.44 70 LYS A O 1
ATOM 549 N N . THR A 1 71 ? -9.928 -1.192 29.724 1.00 62.75 71 THR A N 1
ATOM 550 C CA . THR A 1 71 ? -9.832 0.054 30.509 1.00 62.75 71 THR A CA 1
ATOM 551 C C . THR A 1 71 ? -11.079 0.933 30.339 1.00 62.75 71 THR A C 1
ATOM 553 O O . THR A 1 71 ? -11.690 0.983 29.273 1.00 62.75 71 THR A O 1
ATOM 556 N N . GLU A 1 72 ? -11.486 1.636 31.402 1.00 60.00 72 GLU A N 1
ATOM 557 C CA . GLU A 1 72 ? -12.783 2.341 31.493 1.00 60.00 72 GLU A CA 1
ATOM 558 C C . GLU A 1 72 ? -12.957 3.528 30.524 1.00 60.00 72 GLU A C 1
ATOM 560 O O . GLU A 1 72 ? -14.074 3.995 30.296 1.00 60.00 72 GLU A O 1
ATOM 565 N N . ASN A 1 73 ? -11.885 4.012 29.888 1.00 71.38 73 ASN A N 1
ATOM 566 C CA . ASN A 1 73 ? -11.903 5.280 29.158 1.00 71.38 73 ASN A CA 1
ATOM 567 C C . ASN A 1 73 ? -12.344 5.141 27.681 1.00 71.38 73 ASN A C 1
ATOM 569 O O . ASN A 1 73 ? -11.583 5.355 26.731 1.00 71.38 73 ASN A O 1
ATOM 573 N N . ARG A 1 74 ? -13.616 4.769 27.478 1.00 76.56 74 ARG A N 1
ATOM 574 C CA . ARG A 1 74 ? -14.212 4.449 26.161 1.00 76.56 74 ARG A CA 1
ATOM 575 C C . ARG A 1 74 ? -14.214 5.610 25.158 1.00 76.56 74 ARG A C 1
ATOM 577 O O . ARG A 1 74 ? -14.180 5.374 23.949 1.00 76.56 74 ARG A O 1
ATOM 584 N N . THR A 1 75 ? -14.249 6.858 25.623 1.00 81.94 75 THR A N 1
ATOM 585 C CA . THR A 1 75 ? -14.344 8.044 24.753 1.00 81.94 75 THR A CA 1
ATOM 586 C C . THR A 1 75 ? -13.049 8.298 23.982 1.00 81.94 75 THR A C 1
ATOM 588 O O . THR A 1 75 ? -13.087 8.552 22.777 1.00 81.94 75 THR A O 1
ATOM 591 N N . VAL A 1 76 ? -11.896 8.178 24.648 1.00 82.56 76 VAL A N 1
ATOM 592 C CA . VAL A 1 76 ? -10.572 8.334 24.020 1.00 82.56 76 VAL A CA 1
ATOM 593 C C . VAL A 1 76 ? -10.325 7.206 23.021 1.00 82.56 76 VAL A C 1
ATOM 595 O O . VAL A 1 76 ? -9.909 7.461 21.891 1.00 82.56 76 VAL A O 1
ATOM 598 N N . LEU A 1 77 ? -10.682 5.973 23.394 1.00 81.75 77 LEU A N 1
ATOM 599 C CA . LEU A 1 77 ? -10.546 4.803 22.528 1.00 81.75 77 LEU A CA 1
ATOM 600 C C . LEU A 1 77 ? -11.370 4.936 21.239 1.00 81.75 77 LEU A C 1
ATOM 602 O O . LEU A 1 77 ? -10.880 4.619 20.158 1.00 81.75 77 LEU A O 1
ATOM 606 N N . ASN A 1 78 ? -12.600 5.450 21.331 1.00 83.75 78 ASN A N 1
ATOM 607 C CA . ASN A 1 78 ? -13.443 5.687 20.158 1.00 83.75 78 ASN A CA 1
ATOM 608 C C . ASN A 1 78 ? -12.864 6.760 19.223 1.00 83.75 78 ASN A C 1
ATOM 610 O O . ASN A 1 78 ? -12.923 6.584 18.006 1.00 83.75 78 ASN A O 1
ATOM 614 N N . LYS A 1 79 ? -12.291 7.844 19.767 1.00 86.31 79 LYS A N 1
ATOM 615 C CA . LYS A 1 79 ? -11.628 8.889 18.964 1.00 86.31 79 LYS A CA 1
ATOM 616 C C . LYS A 1 79 ? -10.380 8.350 18.262 1.00 86.31 79 LYS A C 1
ATOM 618 O O . LYS A 1 79 ? -10.226 8.561 17.063 1.00 86.31 79 LYS A O 1
ATOM 623 N N . PHE A 1 80 ? -9.541 7.604 18.982 1.00 86.62 80 PHE A N 1
ATOM 624 C CA . PHE A 1 80 ? -8.372 6.929 18.411 1.00 86.62 80 PHE A CA 1
ATOM 625 C C . PHE A 1 80 ? -8.775 5.964 17.290 1.00 86.62 80 PHE A C 1
ATOM 627 O O . PHE A 1 80 ? -8.221 6.002 16.195 1.00 86.62 80 PHE A O 1
ATOM 634 N N . PHE A 1 81 ? -9.799 5.144 17.531 1.00 87.25 81 PHE A N 1
ATOM 635 C CA . PHE A 1 81 ? -10.289 4.185 16.548 1.00 87.25 81 PHE A CA 1
ATOM 636 C C . PHE A 1 81 ? -10.836 4.856 15.279 1.00 87.25 81 PHE A C 1
ATOM 638 O O . PHE A 1 81 ? -10.596 4.376 14.171 1.00 87.25 81 PHE A O 1
ATOM 645 N N . LEU A 1 82 ? -11.568 5.965 15.432 1.00 88.56 82 LEU A N 1
ATOM 646 C CA . LEU A 1 82 ? -12.064 6.749 14.302 1.00 88.56 82 LEU A CA 1
ATOM 647 C C . LEU A 1 82 ? -10.902 7.279 13.453 1.00 88.56 82 LEU A C 1
ATOM 649 O O . LEU A 1 82 ? -10.925 7.125 12.234 1.00 88.56 82 LEU A O 1
ATOM 653 N N . LEU A 1 83 ? -9.881 7.848 14.098 1.00 90.31 83 LEU A N 1
ATOM 654 C CA . LEU A 1 83 ? -8.701 8.375 13.416 1.00 90.31 83 LEU A CA 1
ATOM 655 C C . LEU A 1 83 ? -7.950 7.274 12.657 1.00 90.31 83 LEU A C 1
ATOM 657 O O . LEU A 1 83 ? -7.598 7.457 11.494 1.00 90.31 83 LEU A O 1
ATOM 661 N N . GLU A 1 84 ? -7.773 6.106 13.276 1.00 90.56 84 GLU A N 1
ATOM 662 C CA . GLU A 1 84 ? -7.153 4.948 12.626 1.00 90.56 84 GLU A CA 1
ATOM 663 C C . GLU A 1 84 ? -7.954 4.474 11.404 1.00 90.56 84 GLU A C 1
ATOM 665 O O . GLU A 1 84 ? -7.364 4.160 10.371 1.00 90.56 84 GLU A O 1
ATOM 670 N N . CYS A 1 85 ? -9.290 4.470 11.471 1.00 90.19 85 CYS A N 1
ATOM 671 C CA . CYS A 1 85 ? -10.132 4.140 10.316 1.00 90.19 85 CYS A CA 1
ATOM 672 C C . CYS A 1 85 ? -9.997 5.153 9.179 1.00 90.19 85 CYS A C 1
ATOM 674 O O . CYS A 1 85 ? -9.907 4.749 8.018 1.00 90.19 85 CYS A O 1
ATOM 676 N N . ILE A 1 86 ? -9.970 6.450 9.496 1.00 93.06 86 ILE A N 1
ATOM 677 C CA . ILE A 1 86 ? -9.768 7.511 8.501 1.00 93.06 86 ILE A CA 1
ATOM 678 C C . ILE A 1 86 ? -8.406 7.325 7.830 1.00 93.06 86 ILE A C 1
ATOM 680 O O . ILE A 1 86 ? -8.326 7.281 6.606 1.00 93.06 86 ILE A O 1
ATOM 684 N N . PHE A 1 87 ? -7.352 7.125 8.620 1.00 93.19 87 PHE A N 1
ATOM 685 C CA . PHE A 1 87 ? -5.999 6.925 8.110 1.00 93.19 87 PHE A CA 1
ATOM 686 C C . PHE A 1 87 ? -5.892 5.683 7.214 1.00 93.19 87 PHE A C 1
ATOM 688 O O . PHE A 1 87 ? -5.360 5.764 6.108 1.00 93.19 87 PHE A O 1
ATOM 695 N N . ALA A 1 88 ? -6.456 4.548 7.642 1.00 92.81 88 ALA A N 1
ATOM 696 C CA . ALA A 1 88 ? -6.500 3.330 6.832 1.00 92.81 88 ALA A CA 1
ATOM 697 C C . ALA A 1 88 ? -7.266 3.534 5.515 1.00 92.81 88 ALA A C 1
ATOM 699 O O . ALA A 1 88 ? -6.838 3.033 4.478 1.00 92.81 88 ALA A O 1
ATOM 700 N N . SER A 1 89 ? -8.361 4.299 5.543 1.00 93.06 89 SER A N 1
ATOM 701 C CA . SER A 1 89 ? -9.145 4.611 4.343 1.00 93.06 89 SER A CA 1
ATOM 702 C C . SER A 1 89 ? -8.350 5.479 3.368 1.00 93.06 89 SER A C 1
ATOM 704 O O . SER A 1 89 ? -8.297 5.163 2.185 1.00 93.06 89 SER A O 1
ATOM 706 N N . VAL A 1 90 ? -7.672 6.523 3.857 1.00 95.50 90 VAL A N 1
ATOM 707 C CA . VAL A 1 90 ? -6.799 7.374 3.030 1.00 95.50 90 VAL A CA 1
ATOM 708 C C . VAL A 1 90 ? -5.691 6.544 2.382 1.00 95.50 90 VAL A C 1
ATOM 710 O O . VAL A 1 90 ? -5.510 6.613 1.173 1.00 95.50 90 VAL A O 1
ATOM 713 N N . ILE A 1 91 ? -5.000 5.697 3.151 1.00 93.94 91 ILE A N 1
ATOM 714 C CA . ILE A 1 91 ? -3.959 4.801 2.617 1.00 93.94 91 ILE A CA 1
ATOM 715 C C . ILE A 1 91 ? -4.508 3.869 1.543 1.00 93.94 91 ILE A C 1
ATOM 717 O O . ILE A 1 91 ? -3.834 3.629 0.541 1.00 93.94 91 ILE A O 1
ATOM 721 N N . PHE A 1 92 ? -5.704 3.324 1.765 1.00 95.62 92 PHE A N 1
ATOM 722 C CA . PHE A 1 92 ? -6.356 2.436 0.817 1.00 95.62 92 PHE A CA 1
ATOM 723 C C . PHE A 1 92 ? -6.677 3.161 -0.492 1.00 95.62 92 PHE A C 1
ATOM 725 O O . PHE A 1 92 ? -6.275 2.685 -1.549 1.00 95.62 92 PHE A O 1
ATOM 732 N N . PHE A 1 93 ? -7.325 4.329 -0.439 1.00 96.81 93 PHE A N 1
ATOM 733 C CA . PHE A 1 93 ? -7.664 5.094 -1.643 1.00 96.81 93 PHE A CA 1
ATOM 734 C C . PHE A 1 93 ? -6.421 5.585 -2.389 1.00 96.81 93 PHE A C 1
ATOM 736 O O . PHE A 1 93 ? -6.352 5.438 -3.607 1.00 96.81 93 PHE A O 1
ATOM 743 N N . THR A 1 94 ? -5.409 6.089 -1.681 1.00 95.50 94 THR A N 1
ATOM 744 C CA . THR A 1 94 ? -4.130 6.472 -2.298 1.00 95.50 94 THR A CA 1
ATOM 745 C C . THR A 1 94 ? -3.440 5.266 -2.932 1.00 95.50 94 THR A C 1
ATOM 747 O O . THR A 1 94 ? -2.969 5.352 -4.063 1.00 95.50 94 THR A O 1
ATOM 750 N N . GLY A 1 95 ? -3.427 4.121 -2.242 1.00 94.06 95 GLY A N 1
ATOM 751 C CA . GLY A 1 95 ? -2.890 2.871 -2.775 1.00 94.06 95 GLY A CA 1
ATOM 752 C C . GLY A 1 95 ? -3.640 2.399 -4.020 1.00 94.06 95 GLY A C 1
ATOM 753 O O . GLY A 1 95 ? -3.011 1.933 -4.959 1.00 94.06 95 GL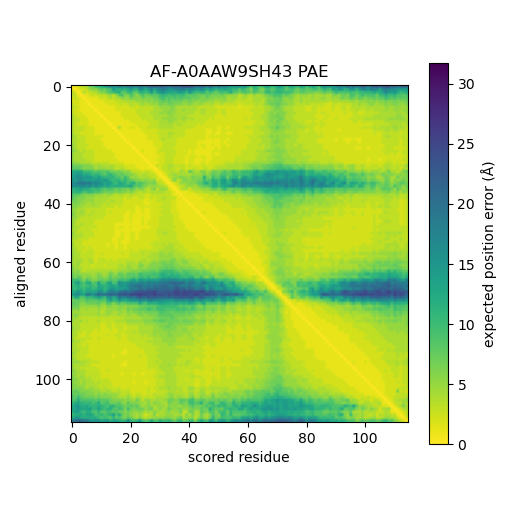Y A O 1
ATOM 754 N N . LEU A 1 96 ? -4.962 2.571 -4.067 1.00 95.94 96 LEU A N 1
ATOM 755 C CA . LEU A 1 96 ? -5.796 2.199 -5.211 1.00 95.94 96 LEU A CA 1
ATOM 756 C C . LEU A 1 96 ? -5.520 3.096 -6.425 1.00 95.94 96 LEU A C 1
ATOM 758 O O . LEU A 1 96 ? -5.366 2.587 -7.533 1.00 95.94 96 LEU A O 1
ATOM 762 N N . LEU A 1 97 ? -5.395 4.410 -6.217 1.00 95.50 97 LEU A N 1
ATOM 763 C CA . LEU A 1 97 ? -5.021 5.357 -7.272 1.00 95.50 97 LEU A CA 1
ATOM 764 C C . LEU A 1 97 ? -3.631 5.044 -7.843 1.00 95.50 97 LEU A C 1
ATOM 766 O O . LEU A 1 97 ? -3.471 4.953 -9.059 1.00 95.50 97 LEU A O 1
ATOM 770 N N . LEU A 1 98 ? -2.642 4.823 -6.972 1.00 93.94 98 LEU A N 1
ATOM 771 C CA . LEU A 1 98 ? -1.281 4.471 -7.387 1.00 93.94 98 LEU A CA 1
ATOM 772 C C . LEU A 1 98 ? -1.238 3.111 -8.085 1.00 93.94 98 LEU A C 1
ATOM 774 O O . LEU A 1 98 ? -0.607 2.978 -9.130 1.00 93.94 98 LEU A O 1
ATOM 778 N N . PHE A 1 99 ? -1.949 2.112 -7.566 1.00 94.69 99 PHE A N 1
ATOM 779 C CA . PHE A 1 99 ? -2.059 0.804 -8.204 1.00 94.69 99 PHE A CA 1
ATOM 780 C C . PHE A 1 99 ? -2.681 0.914 -9.603 1.00 94.69 99 PHE A C 1
ATOM 782 O O . PHE A 1 99 ? -2.157 0.359 -10.561 1.00 94.69 99 PHE A O 1
ATOM 789 N N . SER A 1 100 ? -3.755 1.691 -9.756 1.00 94.69 100 SER A N 1
ATOM 790 C CA . SER A 1 100 ? -4.375 1.920 -11.065 1.00 94.69 100 SER A CA 1
ATOM 791 C C . SER A 1 100 ? -3.412 2.591 -12.045 1.00 94.69 100 SER A C 1
ATOM 793 O O . SER A 1 100 ? -3.318 2.165 -13.194 1.00 94.69 100 SER A O 1
ATOM 795 N N . ALA A 1 101 ? -2.680 3.617 -11.605 1.00 92.12 101 ALA A N 1
ATOM 796 C CA . ALA A 1 101 ? -1.696 4.302 -12.441 1.00 92.12 101 ALA A CA 1
ATOM 797 C C . ALA A 1 101 ? -0.539 3.370 -12.835 1.00 92.12 101 ALA A C 1
ATOM 799 O O . ALA A 1 101 ? -0.126 3.339 -13.994 1.00 92.12 101 ALA A O 1
ATOM 800 N N . THR A 1 102 ? -0.053 2.565 -11.888 1.00 92.50 102 THR A N 1
ATOM 801 C CA . THR A 1 102 ? 1.044 1.625 -12.134 1.00 92.50 102 THR A CA 1
ATOM 802 C C . THR A 1 102 ? 0.645 0.490 -13.070 1.00 92.50 102 THR A C 1
ATOM 804 O O . THR A 1 102 ? 1.395 0.178 -13.991 1.00 92.50 102 THR A O 1
ATOM 807 N N . VAL A 1 103 ? -0.555 -0.072 -12.909 1.00 92.44 103 VAL A N 1
ATOM 808 C CA . VAL A 1 103 ? -1.113 -1.063 -13.841 1.00 92.44 103 VAL A CA 1
ATOM 809 C C . VAL A 1 103 ? -1.302 -0.463 -15.233 1.00 92.44 103 VAL A C 1
ATOM 811 O O . VAL A 1 103 ? -0.909 -1.096 -16.214 1.00 92.44 103 VAL A O 1
ATOM 814 N N . SER A 1 104 ? -1.860 0.751 -15.327 1.00 92.38 104 SER A N 1
ATOM 815 C CA . SER A 1 104 ? -2.044 1.455 -16.604 1.00 92.38 104 SER A CA 1
ATOM 816 C C . SER A 1 104 ? -0.722 1.540 -17.369 1.00 92.38 104 SER A C 1
A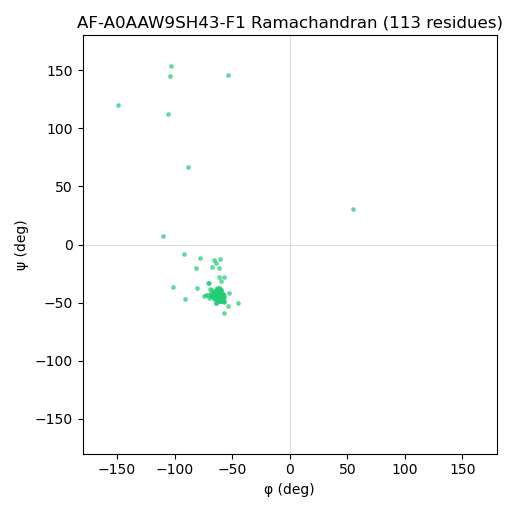TOM 818 O O . SER A 1 104 ? -0.606 1.063 -18.497 1.00 92.38 104 SER A O 1
ATOM 820 N N . ARG A 1 105 ? 0.321 2.053 -16.713 1.00 88.62 105 ARG A N 1
ATOM 821 C CA . ARG A 1 105 ? 1.624 2.263 -17.347 1.00 88.62 105 ARG A CA 1
ATOM 822 C C . ARG A 1 1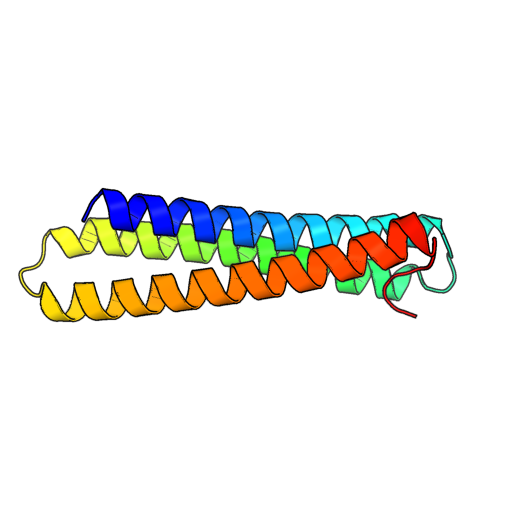05 ? 2.354 0.954 -17.664 1.00 88.62 105 ARG A C 1
ATOM 824 O O . ARG A 1 105 ? 2.827 0.766 -18.782 1.00 88.62 105 ARG A O 1
ATOM 831 N N . ALA A 1 106 ? 2.398 0.012 -16.722 1.00 87.69 106 ALA A N 1
ATOM 832 C CA . ALA A 1 106 ? 3.150 -1.231 -16.903 1.00 87.69 106 ALA A CA 1
ATOM 833 C C . ALA A 1 106 ? 2.533 -2.174 -17.948 1.00 87.69 106 ALA A C 1
ATOM 835 O O . ALA A 1 106 ? 3.275 -2.816 -18.690 1.00 87.69 106 ALA A O 1
ATOM 836 N N . PHE A 1 107 ? 1.200 -2.276 -18.015 1.00 87.38 107 PHE A N 1
ATOM 837 C CA . PHE A 1 107 ? 0.532 -3.253 -18.884 1.00 87.38 107 PHE A CA 1
ATOM 838 C C . PHE A 1 107 ? -0.023 -2.657 -20.180 1.00 87.38 107 PHE A C 1
ATOM 840 O O . PHE A 1 107 ? 0.030 -3.333 -21.209 1.00 87.38 107 PHE A O 1
ATOM 847 N N . PHE A 1 108 ? -0.544 -1.425 -20.160 1.00 86.06 108 PHE A N 1
ATOM 848 C CA . PHE A 1 108 ? -1.140 -0.813 -21.354 1.00 86.06 108 PHE A CA 1
ATOM 849 C C . PHE A 1 108 ? -0.112 -0.020 -22.154 1.00 86.06 108 PHE A C 1
ATOM 851 O O . PHE A 1 108 ? -0.009 -0.211 -23.364 1.00 86.06 108 PHE A O 1
ATOM 858 N N . GLU A 1 109 ? 0.681 0.817 -21.485 1.00 85.81 109 GLU A N 1
ATOM 859 C CA . GLU A 1 109 ? 1.746 1.587 -22.145 1.00 85.81 109 GLU A CA 1
ATOM 860 C C . GLU A 1 109 ? 3.014 0.744 -22.354 1.00 85.81 109 GLU A C 1
ATOM 862 O O . GLU A 1 109 ? 3.819 1.057 -23.227 1.00 85.81 109 GLU A O 1
ATOM 867 N N . LYS A 1 110 ? 3.169 -0.358 -21.597 1.00 84.12 110 LYS A N 1
ATOM 868 C CA . LYS A 1 110 ? 4.352 -1.246 -21.595 1.00 84.12 110 LYS A CA 1
ATOM 869 C C . LYS A 1 110 ? 5.655 -0.494 -21.332 1.00 84.12 110 LYS A C 1
ATOM 871 O O . LYS A 1 110 ? 6.720 -0.891 -21.797 1.00 84.12 110 LYS A O 1
ATOM 876 N N . MET A 1 111 ? 5.559 0.585 -20.566 1.00 83.75 111 MET A N 1
ATOM 877 C CA . MET A 1 111 ? 6.692 1.412 -20.188 1.00 83.75 111 MET A CA 1
ATOM 878 C C . MET A 1 111 ? 7.106 1.120 -18.745 1.00 83.75 111 MET A C 1
ATOM 880 O O . MET A 1 111 ? 6.281 0.680 -17.932 1.00 83.75 111 MET A O 1
ATOM 884 N N . PRO A 1 112 ? 8.380 1.353 -18.404 1.00 79.75 112 PRO A N 1
ATOM 885 C CA . PRO A 1 112 ? 8.789 1.480 -17.013 1.00 79.75 112 PRO A CA 1
ATOM 886 C C . PRO A 1 112 ? 7.938 2.533 -16.293 1.00 79.75 112 PRO A C 1
ATOM 888 O O . PRO A 1 112 ? 7.488 3.523 -16.876 1.00 79.75 112 PRO A O 1
ATOM 891 N N . ILE A 1 113 ? 7.675 2.303 -15.007 1.00 85.44 113 ILE A N 1
ATOM 892 C CA . ILE A 1 113 ? 6.794 3.188 -14.235 1.00 85.44 113 ILE A CA 1
ATOM 893 C C . ILE A 1 113 ? 7.491 4.496 -13.890 1.00 85.44 113 ILE A C 1
ATOM 895 O O . ILE A 1 113 ? 6.900 5.568 -14.012 1.00 85.44 113 ILE A O 1
ATOM 899 N N . PHE A 1 114 ? 8.744 4.396 -13.463 1.00 78.75 114 PHE A N 1
ATOM 900 C CA . PHE A 1 114 ? 9.602 5.536 -13.210 1.00 78.75 114 PHE A CA 1
ATOM 901 C C . PHE A 1 114 ? 10.641 5.647 -14.323 1.00 78.75 114 PHE A C 1
ATOM 903 O O . PHE A 1 114 ? 11.531 4.797 -14.408 1.00 78.75 114 PHE A O 1
ATOM 910 N N . GLY A 1 115 ? 10.486 6.725 -15.101 1.00 64.44 115 GLY A N 1
ATOM 911 C CA . GLY A 1 115 ? 11.315 7.185 -16.217 1.00 64.44 115 GLY A CA 1
ATOM 912 C C . GLY A 1 115 ? 10.463 7.519 -17.433 1.00 64.44 115 GLY A C 1
ATOM 913 O O . GLY A 1 115 ? 9.775 6.626 -17.977 1.00 64.44 115 GLY A O 1
#

Nearest PDB structures (foldseek):
  7uwa-assembly1_o  TM=3.204E-01  e=2.246E+00  Citrus x limon

Solvent-accessible surface area (backbone atoms only — not comparable to full-atom values): 5722 Å² total; per-residue (Å²): 110,71,70,59,56,50,52,42,51,52,43,29,47,54,18,18,48,34,26,31,50,38,9,51,50,30,37,59,18,27,80,62,39,70,94,40,25,66,59,17,40,55,51,11,50,50,31,33,51,50,12,52,49,43,41,53,50,47,55,51,53,51,50,50,55,64,60,53,73,78,50,92,63,58,68,61,54,51,54,54,52,52,52,52,43,52,51,30,49,52,49,25,53,54,24,50,53,51,30,53,54,48,50,46,32,39,70,75,67,52,35,43,70,56,118

Mean predicted aligned error: 5.17 Å